Protein AF-A0A8J6HT06-F1 (afdb_monomer_l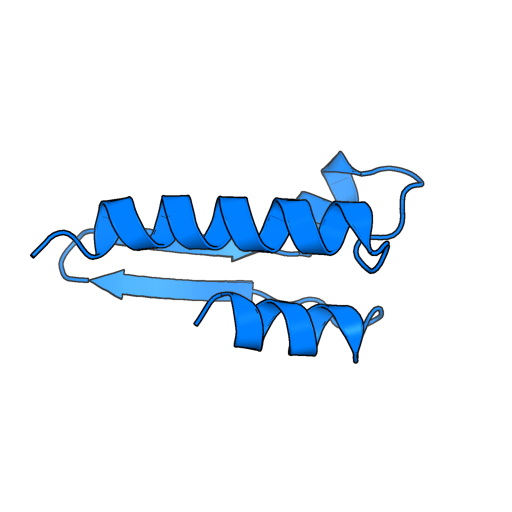ite)

Sequence (67 aa):
MAGTLIVLIAGNPNVDFIFCYQKDDNKYIFDTMKVKEQLEDVPIWNPTVLAYLEEDIRKGLSEIVRI

Radius of gyration: 12.1 Å; chains: 1; bounding box: 28×18×38 Å

Secondary structure (DSSP, 8-state):
-HHHHHHHHHH-TTS--EEEEEETTEEEEEEHHHHHHHHTTS-TTSHHHHHHHHHHHHHHHHHHH--

Organism: NCBI:txid2699427

pLDDT: mean 94.21, std 6.83, range [54.91, 98.06]

Structure (mmCIF, N/CA/C/O backbone):
data_AF-A0A8J6HT06-F1
#
_entry.id   AF-A0A8J6HT06-F1
#
loop_
_atom_site.group_PDB
_atom_site.id
_atom_site.type_symbol
_atom_site.label_atom_id
_atom_site.label_alt_id
_atom_site.label_comp_id
_atom_site.label_asym_id
_atom_site.label_entity_id
_atom_site.label_seq_id
_atom_site.pdbx_PDB_ins_code
_atom_site.Cartn_x
_atom_site.Cartn_y
_atom_site.Cartn_z
_atom_site.occupancy
_atom_site.B_iso_or_equiv
_atom_site.auth_seq_id
_atom_site.auth_comp_id
_atom_site.auth_asym_id
_atom_site.auth_atom_id
_atom_site.pdbx_PDB_model_num
ATOM 1 N N . MET A 1 1 ? 2.610 -4.405 11.214 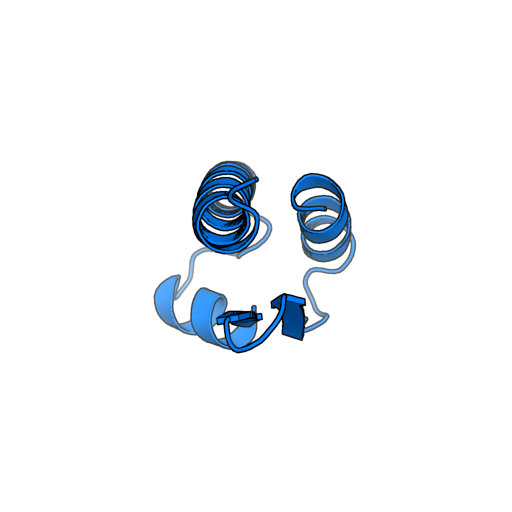1.00 89.31 1 MET A N 1
ATOM 2 C CA . MET A 1 1 ? 1.530 -4.386 10.203 1.00 89.31 1 MET A CA 1
ATOM 3 C C . MET A 1 1 ? 2.021 -3.795 8.889 1.00 89.31 1 MET A C 1
ATOM 5 O O . MET A 1 1 ? 2.123 -4.559 7.946 1.00 89.31 1 MET A O 1
ATOM 9 N N . ALA A 1 2 ? 2.418 -2.516 8.834 1.00 95.62 2 ALA A N 1
ATOM 10 C CA . ALA A 1 2 ? 2.902 -1.887 7.595 1.00 95.62 2 ALA A CA 1
ATOM 11 C C . ALA A 1 2 ? 4.017 -2.679 6.882 1.00 95.62 2 ALA A C 1
ATOM 13 O O . ALA A 1 2 ? 3.814 -3.117 5.759 1.00 95.62 2 ALA A O 1
ATOM 14 N N . GLY A 1 3 ? 5.129 -2.985 7.563 1.00 97.12 3 GLY A N 1
ATOM 15 C CA . GLY A 1 3 ? 6.225 -3.758 6.955 1.00 97.12 3 GLY A CA 1
ATOM 16 C C . GLY A 1 3 ? 5.812 -5.136 6.409 1.00 97.12 3 GLY A C 1
ATOM 17 O O . GLY A 1 3 ? 6.329 -5.573 5.389 1.00 97.12 3 GLY A O 1
ATOM 18 N N . THR A 1 4 ? 4.827 -5.806 7.021 1.00 96.62 4 THR A N 1
ATOM 19 C CA . THR A 1 4 ? 4.281 -7.071 6.495 1.00 96.62 4 THR A CA 1
ATOM 20 C C . THR A 1 4 ? 3.573 -6.857 5.158 1.00 96.62 4 THR A C 1
ATOM 22 O O . THR A 1 4 ? 3.788 -7.628 4.228 1.00 96.62 4 THR A O 1
ATOM 25 N N . LEU A 1 5 ? 2.760 -5.802 5.045 1.00 96.94 5 LEU A N 1
ATOM 26 C CA . LEU A 1 5 ? 2.072 -5.463 3.799 1.00 96.94 5 LEU A CA 1
ATOM 27 C C . LEU A 1 5 ? 3.071 -5.089 2.696 1.00 96.94 5 LEU A C 1
ATOM 29 O O . LEU A 1 5 ? 2.919 -5.525 1.561 1.00 96.94 5 LEU A O 1
ATOM 33 N N . ILE A 1 6 ? 4.137 -4.367 3.043 1.00 98.00 6 ILE A N 1
ATOM 34 C CA . ILE A 1 6 ? 5.212 -4.011 2.108 1.00 98.00 6 ILE A CA 1
ATOM 35 C C . ILE A 1 6 ? 5.932 -5.247 1.572 1.00 98.00 6 ILE A C 1
ATOM 37 O O . ILE A 1 6 ? 6.136 -5.348 0.366 1.00 98.00 6 ILE A O 1
ATOM 41 N N . VAL A 1 7 ? 6.250 -6.223 2.429 1.00 98.06 7 VAL A N 1
ATOM 42 C CA . VAL A 1 7 ? 6.834 -7.501 1.988 1.00 98.06 7 VAL A CA 1
ATOM 43 C C . VAL A 1 7 ? 5.899 -8.237 1.023 1.00 98.06 7 VAL A C 1
ATOM 45 O O . VAL A 1 7 ? 6.367 -8.791 0.030 1.00 98.06 7 VAL A O 1
ATOM 48 N N . LEU A 1 8 ? 4.584 -8.219 1.271 1.00 97.81 8 LEU A N 1
ATOM 49 C CA . LEU A 1 8 ? 3.606 -8.842 0.374 1.00 97.81 8 LEU A CA 1
ATOM 50 C C . LEU A 1 8 ? 3.551 -8.149 -0.993 1.00 97.81 8 LEU A C 1
ATOM 52 O O . LEU A 1 8 ? 3.596 -8.844 -2.005 1.00 97.81 8 LEU A O 1
ATOM 56 N N . ILE A 1 9 ? 3.516 -6.814 -1.027 1.00 97.12 9 ILE A N 1
ATOM 57 C CA . ILE A 1 9 ? 3.497 -6.024 -2.269 1.00 97.12 9 ILE A CA 1
ATOM 58 C C . ILE A 1 9 ? 4.793 -6.234 -3.061 1.00 97.12 9 ILE A C 1
ATOM 60 O O . ILE A 1 9 ? 4.750 -6.514 -4.257 1.00 97.12 9 ILE A O 1
ATOM 64 N N . ALA A 1 10 ? 5.945 -6.151 -2.391 1.00 97.38 10 ALA A N 1
ATOM 65 C CA . ALA A 1 10 ? 7.253 -6.317 -3.018 1.00 97.38 10 ALA A CA 1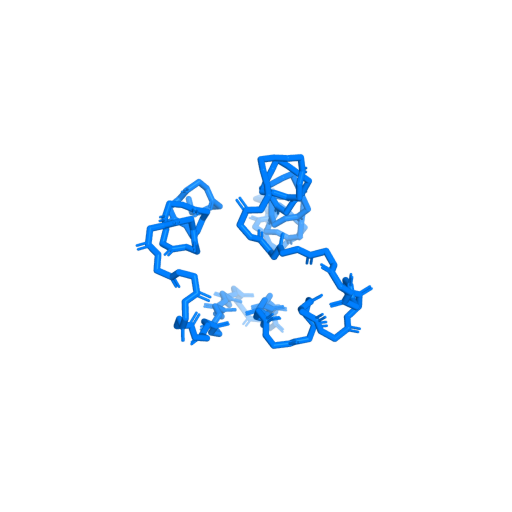
ATOM 66 C C . ALA A 1 10 ? 7.462 -7.739 -3.564 1.00 97.38 10 ALA A C 1
ATOM 68 O O . ALA A 1 10 ? 8.003 -7.913 -4.653 1.00 97.38 10 ALA A O 1
ATOM 69 N N . GLY A 1 11 ? 7.022 -8.758 -2.817 1.00 97.06 11 GLY A N 1
ATOM 70 C CA . GLY A 1 11 ? 7.157 -10.162 -3.205 1.00 97.06 11 GLY A CA 1
ATOM 71 C C . GLY A 1 11 ? 6.135 -10.633 -4.242 1.00 97.06 11 GLY A C 1
ATOM 72 O O . GLY A 1 11 ? 6.343 -11.676 -4.855 1.00 97.06 11 GLY A O 1
ATOM 73 N N . ASN A 1 12 ? 5.040 -9.891 -4.444 1.00 97.19 12 ASN A N 1
ATOM 74 C CA . ASN A 1 12 ? 3.930 -10.291 -5.313 1.00 97.19 12 ASN A CA 1
ATOM 75 C C . ASN A 1 12 ? 3.416 -9.102 -6.153 1.00 97.19 12 ASN A C 1
ATOM 77 O O . ASN A 1 12 ? 2.261 -8.703 -6.007 1.00 97.19 12 ASN A O 1
ATOM 81 N N . PRO A 1 13 ? 4.228 -8.535 -7.064 1.00 90.38 13 PRO A N 1
ATOM 82 C CA . PRO A 1 13 ? 3.903 -7.284 -7.764 1.00 90.38 13 PRO A CA 1
ATOM 83 C C . PRO A 1 13 ? 2.656 -7.357 -8.665 1.00 90.38 13 PRO A C 1
ATOM 85 O O . PRO A 1 13 ? 2.022 -6.337 -8.941 1.00 90.38 13 PRO A O 1
ATOM 88 N N . ASN A 1 14 ? 2.290 -8.564 -9.104 1.00 93.69 14 ASN A N 1
ATOM 89 C CA . ASN A 1 14 ? 1.120 -8.817 -9.949 1.00 93.69 14 ASN A CA 1
ATOM 90 C C . ASN A 1 14 ? -0.162 -9.084 -9.146 1.00 93.69 14 ASN A C 1
ATOM 92 O O . ASN A 1 14 ? -1.211 -9.293 -9.744 1.00 93.69 14 ASN A O 1
ATOM 96 N N . VAL A 1 15 ? -0.079 -9.137 -7.814 1.00 97.19 15 VAL A N 1
ATOM 97 C CA . VAL A 1 15 ? -1.238 -9.346 -6.944 1.00 97.19 15 VAL A CA 1
ATOM 98 C C . VAL A 1 15 ? -1.732 -7.995 -6.455 1.00 97.19 15 VAL A C 1
ATOM 100 O O . VAL A 1 15 ? -0.954 -7.169 -5.977 1.00 97.19 15 VAL A O 1
ATOM 103 N N . ASP A 1 16 ? -3.038 -7.790 -6.558 1.00 97.25 16 ASP A N 1
ATOM 104 C CA . ASP A 1 16 ? -3.706 -6.622 -6.006 1.00 97.25 16 ASP A CA 1
ATOM 105 C C . ASP A 1 16 ? -4.175 -6.917 -4.581 1.00 97.25 16 ASP A C 1
ATOM 107 O O . ASP A 1 16 ? -4.903 -7.877 -4.320 1.00 97.25 16 ASP A O 1
ATOM 111 N N . PHE A 1 17 ? -3.736 -6.084 -3.642 1.00 97.50 17 PHE A N 1
ATOM 112 C CA . PHE A 1 17 ? -4.080 -6.174 -2.232 1.00 97.50 17 PHE A CA 1
ATOM 113 C C . PHE A 1 17 ? -5.063 -5.077 -1.835 1.00 97.50 17 PHE A C 1
ATOM 115 O O . PHE A 1 17 ? -4.846 -3.894 -2.108 1.00 97.50 17 PHE A O 1
ATOM 122 N N . ILE A 1 18 ? -6.089 -5.485 -1.088 1.00 98.06 18 ILE A N 1
ATOM 123 C CA . ILE A 1 18 ? -6.913 -4.598 -0.271 1.00 98.06 18 ILE A CA 1
ATOM 124 C C . ILE A 1 18 ? -6.647 -4.959 1.187 1.00 98.06 18 ILE A C 1
ATOM 126 O O . ILE A 1 18 ? -6.989 -6.048 1.650 1.00 98.06 18 ILE A O 1
ATOM 130 N N . PHE A 1 19 ? -6.040 -4.037 1.921 1.00 97.00 19 PHE A N 1
ATOM 131 C CA . PHE A 1 19 ? -5.831 -4.152 3.354 1.00 97.00 19 PHE A CA 1
ATOM 132 C C . PHE A 1 19 ? -6.862 -3.298 4.091 1.00 97.00 19 PHE A C 1
ATOM 134 O O . PHE A 1 19 ? -6.958 -2.093 3.872 1.00 97.00 19 PHE A O 1
ATOM 141 N N . CYS A 1 20 ? -7.627 -3.929 4.981 1.00 95.56 20 CYS A N 1
ATOM 142 C CA . CYS A 1 20 ? -8.586 -3.254 5.848 1.00 95.56 20 CYS A CA 1
ATOM 143 C C . CYS A 1 20 ? -8.185 -3.449 7.308 1.00 95.56 20 CYS A C 1
ATOM 145 O O . CYS A 1 20 ? -7.998 -4.579 7.757 1.00 95.56 20 CYS A O 1
ATOM 147 N N . TYR A 1 21 ? -8.121 -2.354 8.056 1.00 94.12 21 TYR A N 1
ATOM 148 C CA . TYR A 1 21 ? -7.994 -2.371 9.507 1.00 94.12 21 TYR A CA 1
ATOM 149 C C . TYR A 1 21 ? -9.127 -1.556 10.122 1.00 94.12 21 TYR A C 1
ATOM 151 O O . TYR A 1 21 ? -9.450 -0.479 9.629 1.00 94.12 21 TYR A O 1
ATOM 159 N N . GLN A 1 22 ? -9.739 -2.068 11.184 1.00 93.00 22 GLN A N 1
ATOM 160 C CA . GLN A 1 22 ? -10.856 -1.415 11.853 1.00 93.00 22 GLN A CA 1
ATOM 161 C C . GLN A 1 22 ? -10.652 -1.455 13.366 1.00 93.00 22 GLN A C 1
ATOM 163 O O . GLN A 1 22 ? -10.286 -2.494 13.916 1.00 93.00 22 GLN A O 1
ATOM 168 N N . LYS A 1 23 ? -10.904 -0.320 14.019 1.00 91.75 23 LYS A N 1
ATOM 169 C CA . LYS A 1 23 ? -10.952 -0.169 15.475 1.00 91.75 23 LYS A CA 1
ATOM 170 C C . LYS A 1 23 ? -12.162 0.702 15.803 1.00 91.75 23 LYS A C 1
ATOM 172 O O . LYS A 1 23 ? -12.212 1.855 15.376 1.00 91.75 23 LYS A O 1
ATOM 177 N N . ASP A 1 24 ? -13.122 0.140 16.531 1.00 90.94 24 ASP A N 1
ATOM 178 C CA . ASP A 1 24 ? -14.418 0.770 16.802 1.00 90.94 24 ASP A CA 1
ATOM 179 C C . ASP A 1 24 ? -15.094 1.225 15.487 1.00 90.94 24 ASP A C 1
ATOM 181 O O . ASP A 1 24 ? -15.196 0.441 14.534 1.00 90.94 24 ASP A O 1
ATOM 185 N N . ASP A 1 25 ? -15.494 2.496 15.412 1.00 90.31 25 ASP A N 1
ATOM 186 C CA . ASP A 1 25 ? -16.095 3.119 14.227 1.00 90.31 25 ASP A CA 1
ATOM 187 C C . ASP A 1 25 ? -15.056 3.654 13.220 1.00 90.31 25 ASP A C 1
ATOM 189 O O . ASP A 1 25 ? -15.414 4.158 12.154 1.00 90.31 25 ASP A O 1
ATOM 193 N N . ASN A 1 26 ? -13.757 3.539 13.520 1.00 91.00 26 ASN A N 1
ATOM 194 C CA . ASN A 1 26 ? -12.682 4.022 12.656 1.00 91.00 26 ASN A CA 1
ATOM 195 C C . ASN A 1 26 ? -12.145 2.908 11.753 1.00 91.00 26 ASN A C 1
ATOM 197 O O . ASN A 1 26 ? -11.846 1.798 12.205 1.00 91.00 26 ASN A O 1
ATOM 201 N N . LYS A 1 27 ? -11.952 3.220 10.466 1.00 93.94 27 LYS A N 1
ATOM 202 C CA . LYS A 1 27 ? -11.488 2.264 9.456 1.00 93.94 27 LYS A CA 1
ATOM 203 C C . LYS A 1 27 ? -10.350 2.836 8.615 1.00 93.94 27 LYS A C 1
ATOM 205 O O . LYS A 1 27 ? -10.470 3.916 8.049 1.00 93.94 27 LYS A O 1
ATOM 210 N N . TYR A 1 28 ? -9.282 2.057 8.483 1.00 94.94 28 TYR A N 1
ATOM 211 C CA . TYR A 1 28 ? -8.203 2.261 7.524 1.00 94.94 28 TYR A CA 1
ATOM 212 C C . TYR A 1 28 ? -8.406 1.311 6.346 1.00 94.94 28 TYR A C 1
ATOM 214 O O . TYR A 1 28 ? -8.595 0.107 6.552 1.00 94.94 28 TYR A O 1
ATOM 222 N N . ILE A 1 29 ? -8.338 1.826 5.121 1.00 96.81 29 ILE A N 1
ATOM 223 C CA . ILE A 1 29 ? -8.352 1.009 3.906 1.00 96.81 29 ILE A CA 1
ATOM 224 C C . ILE A 1 29 ? -7.167 1.421 3.050 1.00 96.81 29 ILE A C 1
ATOM 226 O O . ILE A 1 29 ? -7.033 2.590 2.701 1.00 96.81 29 ILE A O 1
ATOM 230 N N . PHE A 1 30 ? -6.354 0.442 2.679 1.00 97.31 30 PHE A N 1
ATOM 231 C CA . PHE A 1 30 ? -5.288 0.595 1.705 1.00 97.31 30 PHE A CA 1
ATOM 232 C C . PHE A 1 30 ? -5.561 -0.324 0.517 1.00 97.31 30 PHE A C 1
ATOM 234 O O . PHE A 1 30 ? -5.787 -1.520 0.699 1.00 97.31 30 PHE A O 1
ATOM 241 N N . ASP A 1 31 ? -5.556 0.240 -0.686 1.00 97.94 31 ASP A N 1
ATOM 242 C CA . ASP A 1 31 ? -5.888 -0.451 -1.929 1.00 97.94 31 ASP A CA 1
ATOM 243 C C . ASP A 1 31 ? -4.777 -0.215 -2.952 1.00 97.94 31 ASP A C 1
ATOM 245 O O . ASP A 1 31 ? -4.571 0.905 -3.425 1.00 97.94 31 ASP A O 1
ATOM 249 N N . THR A 1 32 ? -4.048 -1.278 -3.288 1.00 97.44 32 THR A N 1
ATOM 250 C CA . THR A 1 32 ? -2.924 -1.189 -4.230 1.00 97.44 32 THR A CA 1
ATOM 251 C C . THR A 1 32 ? -3.343 -0.808 -5.646 1.00 97.44 32 THR A C 1
ATOM 253 O O . THR A 1 32 ? -2.520 -0.236 -6.353 1.00 97.44 32 THR A O 1
ATOM 256 N N . MET A 1 33 ? -4.589 -1.065 -6.063 1.00 97.12 33 MET A N 1
ATOM 257 C CA . MET A 1 33 ? -5.059 -0.650 -7.389 1.00 97.12 33 MET A CA 1
ATOM 258 C C . MET A 1 33 ? -5.136 0.870 -7.480 1.00 97.12 33 MET A C 1
ATOM 260 O O . MET A 1 33 ? -4.602 1.455 -8.418 1.00 97.12 33 MET A O 1
ATOM 264 N N . LYS A 1 34 ? -5.679 1.523 -6.446 1.00 96.75 34 LYS A N 1
ATOM 265 C CA . LYS A 1 34 ? -5.728 2.992 -6.371 1.00 96.75 34 LYS A CA 1
ATOM 266 C C . LYS A 1 34 ? -4.338 3.614 -6.350 1.00 96.75 34 LYS A C 1
ATOM 268 O O . LYS A 1 34 ? -4.108 4.639 -6.977 1.00 96.75 34 LYS A O 1
ATOM 273 N N . VAL A 1 35 ? -3.401 2.983 -5.647 1.00 96.25 35 VAL A N 1
ATOM 274 C CA . VAL A 1 35 ? -2.005 3.438 -5.627 1.00 96.25 35 VAL A CA 1
ATOM 275 C C . VAL A 1 35 ? -1.372 3.307 -7.015 1.00 96.25 35 VAL A C 1
ATOM 277 O O . VAL A 1 35 ? -0.725 4.241 -7.472 1.00 96.25 35 VAL A O 1
ATOM 280 N N . LYS A 1 36 ? -1.577 2.181 -7.713 1.00 95.44 36 LYS A N 1
ATOM 281 C CA . LYS A 1 36 ? -1.076 1.981 -9.084 1.00 95.44 36 LYS A CA 1
ATOM 282 C C . LYS A 1 36 ? -1.635 3.028 -10.053 1.00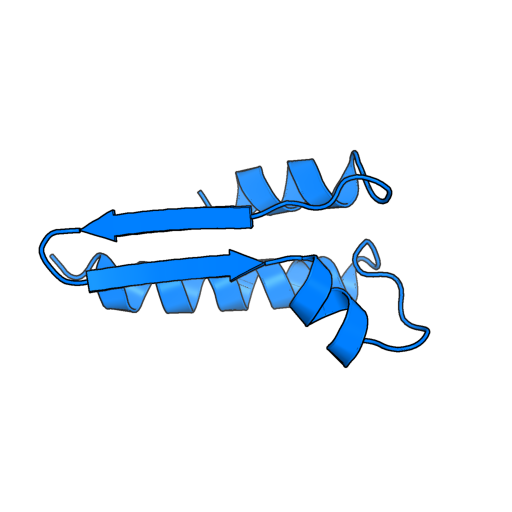 95.44 36 LYS A C 1
ATOM 284 O O . LYS A 1 36 ? -0.872 3.567 -10.842 1.00 95.44 36 LYS A O 1
ATOM 289 N N . GLU A 1 37 ? -2.921 3.366 -9.949 1.00 96.06 37 GLU A N 1
ATOM 290 C CA . GLU A 1 37 ? -3.542 4.437 -10.746 1.00 96.06 37 GLU A CA 1
ATOM 291 C C . GLU A 1 37 ? -2.858 5.799 -10.539 1.00 96.06 37 GLU A C 1
ATOM 293 O O . GLU A 1 37 ? -2.713 6.559 -11.491 1.00 96.06 37 GLU A O 1
ATOM 298 N N . GLN A 1 38 ? -2.404 6.101 -9.317 1.00 95.31 38 GLN A N 1
ATOM 299 C CA . GLN A 1 38 ? -1.697 7.351 -9.001 1.00 95.31 38 GLN A CA 1
ATOM 300 C C . GLN A 1 38 ? -0.230 7.365 -9.442 1.00 95.31 38 GLN A C 1
ATOM 302 O O . GLN A 1 38 ? 0.353 8.437 -9.587 1.00 95.31 38 GLN A O 1
ATOM 307 N N . LEU A 1 39 ? 0.385 6.192 -9.594 1.00 94.81 39 LEU A N 1
ATOM 308 C CA . LEU A 1 39 ? 1.799 6.055 -9.940 1.00 94.81 39 LEU A CA 1
ATOM 309 C C . LEU A 1 39 ? 2.061 6.050 -11.451 1.00 94.81 39 LEU A C 1
ATOM 311 O O . LEU A 1 39 ? 3.224 6.141 -11.844 1.00 94.81 39 LEU A O 1
ATOM 315 N N . GLU A 1 40 ? 1.015 5.959 -12.276 1.00 91.88 40 GLU A N 1
ATOM 316 C CA . GLU A 1 40 ? 1.111 5.871 -13.737 1.00 91.88 40 GLU A CA 1
ATOM 317 C C . GLU A 1 40 ? 2.110 4.773 -14.161 1.00 91.88 40 GLU A C 1
ATOM 319 O O . GLU A 1 40 ? 1.872 3.588 -13.924 1.00 91.88 40 GLU A O 1
ATOM 324 N N . ASP A 1 41 ? 3.249 5.153 -14.744 1.00 93.06 41 ASP A N 1
ATOM 325 C CA . ASP A 1 41 ? 4.278 4.228 -15.231 1.00 93.06 41 ASP A CA 1
ATOM 326 C C . ASP A 1 41 ? 5.282 3.789 -14.149 1.00 93.06 41 ASP A C 1
ATOM 328 O O . ASP A 1 41 ? 6.144 2.940 -14.400 1.00 93.06 41 ASP A O 1
ATOM 332 N N . VAL A 1 42 ? 5.215 4.356 -12.939 1.00 96.19 42 VAL A N 1
ATOM 333 C CA . VAL A 1 42 ? 6.130 4.005 -11.848 1.00 96.19 42 VAL A CA 1
ATOM 334 C C . VAL A 1 42 ? 5.661 2.708 -11.177 1.00 96.19 42 VAL A C 1
ATOM 336 O O . VAL A 1 42 ? 4.579 2.661 -10.591 1.00 96.19 42 VAL A O 1
ATOM 339 N N . PRO A 1 43 ? 6.473 1.634 -11.169 1.00 95.94 43 PRO A N 1
ATOM 340 C CA . PRO A 1 43 ? 6.047 0.384 -10.557 1.00 95.94 43 PRO A CA 1
ATOM 341 C C . PRO A 1 43 ? 5.874 0.515 -9.040 1.00 95.94 43 PRO A C 1
ATOM 343 O O . PRO A 1 43 ? 6.773 0.989 -8.346 1.00 95.94 43 PRO A O 1
ATOM 346 N N . ILE A 1 44 ? 4.766 -0.003 -8.500 1.00 96.56 44 ILE A N 1
ATOM 347 C CA . ILE A 1 44 ? 4.477 0.029 -7.051 1.00 96.56 44 ILE A CA 1
ATOM 348 C C . ILE A 1 44 ? 5.539 -0.689 -6.195 1.00 96.56 44 ILE A C 1
ATOM 350 O O . ILE A 1 44 ? 5.726 -0.371 -5.025 1.00 96.56 44 ILE A O 1
ATOM 354 N N . TRP A 1 45 ? 6.259 -1.648 -6.785 1.00 95.06 45 TRP A N 1
ATOM 355 C CA . TRP A 1 45 ? 7.348 -2.393 -6.147 1.00 95.06 45 TRP A CA 1
ATOM 356 C C . TRP A 1 45 ? 8.704 -1.673 -6.210 1.00 95.06 45 TRP A C 1
ATOM 358 O O . TRP A 1 45 ? 9.704 -2.205 -5.727 1.00 95.06 45 TRP A O 1
ATOM 368 N N . ASN A 1 46 ? 8.772 -0.470 -6.793 1.00 97.19 46 ASN A N 1
ATOM 369 C CA . ASN A 1 46 ? 9.980 0.346 -6.772 1.00 97.19 46 ASN A CA 1
ATOM 370 C C . ASN A 1 46 ? 10.413 0.612 -5.309 1.00 97.19 46 ASN A C 1
ATOM 372 O O . ASN A 1 46 ? 9.576 1.027 -4.507 1.00 97.19 46 ASN A O 1
ATOM 376 N N . PRO A 1 47 ? 11.699 0.438 -4.940 1.00 96.50 47 PRO A N 1
ATOM 377 C CA . PRO A 1 47 ? 12.155 0.602 -3.557 1.00 96.50 47 PRO A CA 1
ATOM 378 C C . PRO A 1 47 ? 11.799 1.948 -2.909 1.00 96.50 47 PRO A C 1
ATOM 380 O O . PRO A 1 47 ? 11.458 1.987 -1.729 1.00 96.50 47 PRO A O 1
ATOM 383 N N . THR A 1 48 ? 11.842 3.048 -3.665 1.00 97.56 48 THR A N 1
ATOM 384 C CA . THR A 1 48 ? 11.477 4.381 -3.165 1.00 97.56 48 THR A CA 1
ATOM 385 C C . THR A 1 48 ? 9.976 4.490 -2.914 1.00 97.56 48 THR A C 1
ATOM 387 O O . THR A 1 48 ? 9.566 5.054 -1.902 1.00 97.56 48 THR A O 1
ATOM 390 N N . VAL A 1 49 ? 9.157 3.899 -3.790 1.00 97.44 49 VAL A N 1
ATOM 391 C CA . VAL A 1 49 ? 7.702 3.821 -3.602 1.00 97.44 49 VAL A CA 1
ATOM 392 C C . VAL A 1 49 ? 7.372 2.967 -2.383 1.00 97.44 49 VAL A C 1
ATOM 394 O O . VAL A 1 49 ? 6.606 3.399 -1.533 1.00 97.44 49 VAL A O 1
ATOM 397 N N . LEU A 1 50 ? 7.994 1.795 -2.238 1.00 97.81 50 LEU A N 1
ATOM 398 C CA . LEU A 1 50 ? 7.780 0.914 -1.089 1.00 97.81 50 LEU A CA 1
ATOM 399 C C . LEU A 1 50 ? 8.127 1.597 0.240 1.00 97.81 50 LEU A C 1
ATOM 401 O O . LEU A 1 50 ? 7.360 1.484 1.193 1.00 97.81 50 LEU A O 1
ATOM 405 N N . ALA A 1 51 ? 9.238 2.338 0.299 1.00 98.06 51 ALA A N 1
ATOM 406 C CA . ALA A 1 51 ? 9.613 3.101 1.488 1.00 98.06 51 ALA A CA 1
ATOM 407 C C . ALA A 1 51 ? 8.571 4.181 1.828 1.00 98.06 51 ALA A C 1
ATOM 409 O O . ALA A 1 51 ? 8.180 4.318 2.988 1.00 98.06 51 ALA A O 1
ATOM 410 N N . TYR A 1 52 ? 8.083 4.902 0.815 1.00 97.81 52 TYR A N 1
ATOM 411 C CA . TYR A 1 52 ? 7.033 5.903 0.988 1.00 97.81 52 TYR A CA 1
ATOM 412 C C . TYR A 1 52 ? 5.717 5.280 1.472 1.00 97.81 52 TYR A C 1
ATOM 414 O O . TYR A 1 52 ? 5.143 5.742 2.457 1.00 97.81 52 TYR A O 1
ATOM 422 N N . LEU A 1 53 ? 5.267 4.198 0.830 1.00 97.56 53 LEU A N 1
ATOM 423 C CA . LEU A 1 53 ? 4.054 3.479 1.220 1.00 97.56 53 LEU A CA 1
ATOM 424 C C . LEU A 1 53 ? 4.163 2.947 2.647 1.00 97.56 53 LEU A C 1
ATOM 426 O O . LEU A 1 53 ? 3.193 3.006 3.396 1.00 97.56 53 LEU A O 1
ATOM 430 N N . GLU A 1 54 ? 5.333 2.451 3.055 1.00 97.88 54 GLU A N 1
ATOM 431 C CA . GLU A 1 54 ? 5.516 1.968 4.418 1.00 97.88 54 GLU A CA 1
ATOM 432 C C . GLU A 1 54 ? 5.290 3.080 5.444 1.00 97.88 54 GLU A C 1
ATOM 434 O O . GLU A 1 54 ? 4.607 2.866 6.451 1.00 97.88 54 GLU A O 1
ATOM 439 N N . GLU A 1 55 ? 5.859 4.259 5.197 1.00 98.00 55 GLU A N 1
ATOM 440 C CA . GLU A 1 55 ? 5.697 5.422 6.064 1.00 98.00 55 GLU A CA 1
ATOM 441 C C . GLU A 1 55 ? 4.242 5.909 6.085 1.00 98.00 55 GLU A C 1
ATOM 443 O O . GLU A 1 55 ? 3.691 6.144 7.163 1.00 98.00 55 GLU A O 1
ATOM 448 N N . ASP A 1 56 ? 3.605 6.003 4.918 1.00 96.56 56 ASP A N 1
ATOM 449 C CA . ASP A 1 56 ? 2.215 6.439 4.776 1.00 96.56 56 ASP A CA 1
ATOM 450 C C . ASP A 1 56 ? 1.238 5.492 5.494 1.00 96.56 56 ASP A C 1
ATOM 452 O O . ASP A 1 56 ? 0.437 5.919 6.331 1.00 96.56 56 ASP A O 1
ATOM 456 N N . ILE A 1 57 ? 1.391 4.178 5.295 1.00 96.62 57 ILE A N 1
ATOM 457 C CA . ILE A 1 57 ? 0.585 3.162 5.982 1.00 96.62 57 ILE A CA 1
ATOM 458 C C . ILE A 1 57 ? 0.791 3.231 7.499 1.00 96.62 57 ILE A C 1
ATOM 460 O O . ILE A 1 57 ? -0.167 3.093 8.265 1.00 96.62 57 ILE A O 1
ATOM 464 N N . ARG A 1 58 ? 2.026 3.453 7.974 1.00 96.50 58 ARG A N 1
ATOM 465 C CA . ARG A 1 58 ? 2.301 3.617 9.414 1.00 96.50 58 ARG A CA 1
ATOM 466 C C . ARG A 1 58 ? 1.585 4.835 9.986 1.00 96.50 58 ARG A C 1
ATOM 468 O O . ARG A 1 58 ? 1.010 4.718 11.069 1.00 96.50 58 ARG A O 1
ATOM 475 N N . LYS A 1 59 ? 1.599 5.964 9.274 1.00 95.25 59 LYS A N 1
ATOM 476 C CA . LYS A 1 59 ? 0.902 7.191 9.681 1.00 95.25 59 LYS A CA 1
ATOM 477 C C . LYS A 1 59 ? -0.603 6.961 9.761 1.00 95.25 59 LYS A C 1
ATOM 479 O O . LYS A 1 59 ? -1.158 7.121 10.847 1.00 95.25 59 LYS A O 1
ATOM 484 N N . GLY A 1 60 ? -1.229 6.468 8.692 1.00 93.56 60 GLY A N 1
ATOM 485 C CA . GLY A 1 60 ? -2.674 6.216 8.668 1.00 93.56 60 GLY A CA 1
ATOM 486 C C . GLY A 1 60 ? -3.135 5.223 9.742 1.00 93.56 60 GLY A C 1
ATOM 487 O O . GLY A 1 60 ? -4.135 5.445 10.422 1.00 93.56 60 GLY A O 1
ATOM 488 N N . LEU A 1 61 ? -2.362 4.158 9.989 1.00 93.62 61 LEU A N 1
ATOM 489 C CA . LEU A 1 61 ? -2.645 3.240 11.097 1.00 93.62 61 LEU A CA 1
ATOM 490 C C . LEU A 1 61 ? -2.507 3.911 12.471 1.00 93.62 61 LEU A C 1
ATOM 492 O O . LEU A 1 61 ? -3.320 3.647 13.355 1.00 93.62 61 LEU A O 1
ATOM 496 N N . SER A 1 62 ? -1.506 4.772 12.677 1.00 92.44 62 SER A N 1
ATOM 497 C CA . SER A 1 62 ? -1.295 5.449 13.965 1.00 92.44 62 SER A CA 1
ATOM 498 C C . SER A 1 62 ? -2.436 6.399 14.346 1.00 92.44 62 SER A C 1
ATOM 500 O O . SER A 1 62 ? -2.754 6.524 15.530 1.00 92.44 62 SER A O 1
ATOM 502 N N . GLU A 1 63 ? -3.098 7.008 13.360 1.00 89.00 63 GLU A N 1
ATOM 503 C CA . GLU A 1 63 ? -4.246 7.897 13.572 1.00 89.00 63 GLU A CA 1
ATOM 504 C C . GLU A 1 63 ? -5.454 7.143 14.132 1.00 89.00 63 GLU A C 1
ATOM 506 O O . GLU A 1 63 ? -6.175 7.661 14.982 1.00 89.00 63 GLU A O 1
ATOM 511 N N . ILE A 1 64 ? -5.623 5.887 13.716 1.00 88.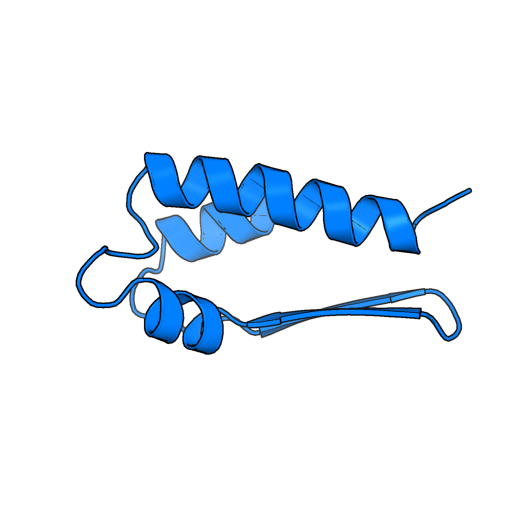56 64 ILE A N 1
ATOM 512 C CA . ILE A 1 64 ? -6.733 5.023 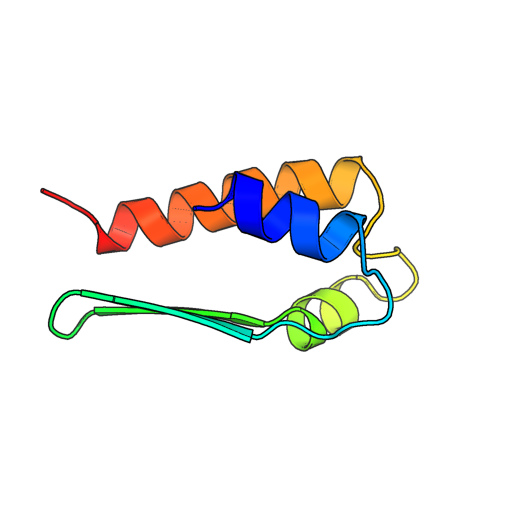14.131 1.00 88.56 64 ILE A CA 1
ATOM 513 C C . ILE A 1 64 ? -6.401 4.265 15.416 1.00 88.56 64 ILE A C 1
ATOM 515 O O . ILE A 1 64 ? -7.279 3.982 16.226 1.00 88.56 64 ILE A O 1
ATOM 519 N N . VAL A 1 65 ? -5.130 3.926 15.635 1.00 78.81 65 VAL A N 1
ATOM 520 C CA . VAL A 1 65 ? -4.713 3.102 16.776 1.00 78.81 65 VAL A CA 1
ATOM 521 C C . VAL A 1 65 ? -4.635 3.885 18.088 1.00 78.81 65 VAL A C 1
ATOM 523 O O . VAL A 1 65 ? -4.631 3.205 19.115 1.00 78.81 65 VAL A O 1
ATOM 526 N N . ARG A 1 66 ? -4.653 5.236 18.084 1.00 65.50 66 ARG A N 1
ATOM 527 C CA . ARG A 1 66 ? -4.511 6.098 19.285 1.00 65.50 66 ARG A CA 1
ATOM 528 C C . ARG A 1 66 ? -5.053 5.420 20.554 1.00 65.50 66 ARG A C 1
ATOM 530 O O . ARG A 1 66 ? -6.238 5.077 20.635 1.00 65.50 66 ARG A O 1
ATOM 537 N N . ILE A 1 67 ? -4.115 5.130 21.457 1.00 54.91 67 ILE A N 1
ATOM 538 C CA . ILE A 1 67 ? -4.319 4.607 22.814 1.00 54.91 67 ILE A CA 1
ATOM 539 C C . ILE A 1 67 ? -4.544 5.809 23.723 1.00 54.91 67 ILE A C 1
ATOM 541 O O . ILE A 1 67 ? -3.819 6.811 23.518 1.00 54.91 67 ILE A O 1
#

Foldseek 3Di:
DLVVVLCVCLVCVPDWDWDWDDDDPDIDIDTVVVVCVVCPPNRCNPPVNSVVSSVVVVVSVCVRVPD